Protein AF-A0A7K5TQJ9-F1 (afdb_monomer)

InterPro domains:
  IPR025271 Coiled-coil domain-containing protein 28 [PF13270] (79-155)
  IPR025271 Coiled-coil domain-containing protein 28 [PTHR13400] (1-155)

Foldseek 3Di:
DDDDDDDDDDDDDPDDDDDPDDDDDDDDDDPDDPDDDDPDDDDDDDDDDDDDDDDDDDDDDPDDPPDDPPPPPPDDDVVNVVVVVVVVVVVVVCVVVVVDDPADPVGDPVNVVVVVVLVVVLVVLVVVLVVVLVPDDPVCSVVSVVVSVVVSVVSD

Mean predicted aligned error: 21.26 Å

pLDDT: mean 70.7, std 20.95, range [35.06, 97.94]

Sequence (156 aa):
MEERRRKRSPRTCLAQPPPPGAPRPLPPSKSTTFALPLPTLPSPRQRARLRRTSKERARVGPGGSRGAPLQHSFLTDVSDVCEMEGGLLSLLSDFHSGKLQAFGKECSFEQLEHVREMQEKLARLHFGLDVCVEELPEEQKKAAADRNLDQLLAHV

Structure (mmCIF, N/CA/C/O backbone):
data_AF-A0A7K5TQJ9-F1
#
_entry.id   AF-A0A7K5TQJ9-F1
#
loop_
_atom_site.group_PDB
_atom_site.id
_atom_site.type_symbol
_atom_site.label_atom_id
_atom_site.label_alt_id
_atom_site.label_comp_id
_atom_site.label_asym_id
_atom_site.label_entity_id
_atom_site.label_seq_id
_atom_site.pdbx_PDB_ins_code
_atom_site.Cartn_x
_atom_site.Cartn_y
_atom_site.Cartn_z
_atom_site.occupancy
_atom_site.B_iso_or_equiv
_atom_site.auth_seq_id
_atom_site.auth_comp_id
_atom_site.auth_asym_id
_atom_s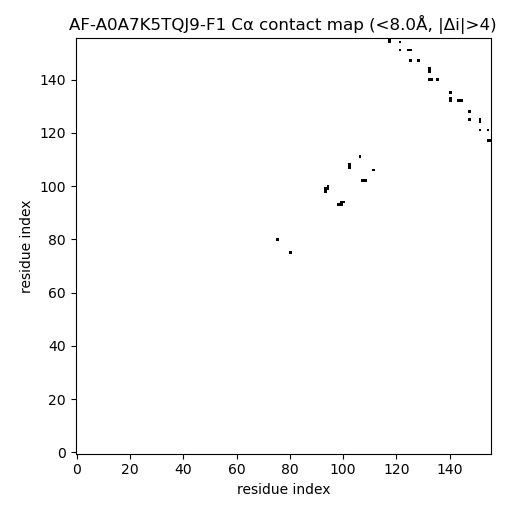ite.auth_atom_id
_atom_site.pdbx_PDB_model_num
ATOM 1 N N . MET A 1 1 ? -57.647 -9.954 -15.824 1.00 39.81 1 MET A N 1
ATOM 2 C CA . MET A 1 1 ? -57.701 -11.116 -16.733 1.00 39.81 1 MET A CA 1
ATOM 3 C C . MET A 1 1 ? -56.408 -11.149 -17.518 1.00 39.81 1 MET A C 1
ATOM 5 O O . MET A 1 1 ? -55.941 -10.099 -17.937 1.00 39.81 1 MET A O 1
ATOM 9 N N . GLU A 1 2 ? -55.803 -12.331 -17.582 1.00 45.84 2 GLU A N 1
ATOM 10 C CA . GLU A 1 2 ? -54.578 -12.641 -18.321 1.00 45.84 2 GLU A CA 1
ATOM 11 C C . GLU A 1 2 ? -54.630 -12.184 -19.785 1.00 45.84 2 GLU A C 1
ATOM 13 O O . GLU A 1 2 ? -55.694 -12.260 -20.380 1.00 45.84 2 GLU A O 1
ATOM 18 N N . GLU A 1 3 ? -53.476 -11.863 -20.385 1.00 53.91 3 GLU A N 1
ATOM 19 C CA . GLU A 1 3 ? -52.957 -12.624 -21.535 1.00 53.91 3 GLU A CA 1
ATOM 20 C C . GLU A 1 3 ? -51.462 -12.339 -21.795 1.00 53.91 3 GLU A C 1
ATOM 22 O O . GLU A 1 3 ? -51.052 -11.338 -22.370 1.00 53.91 3 GLU A O 1
ATOM 27 N N . ARG A 1 4 ? -50.641 -13.298 -21.350 1.00 51.09 4 ARG A N 1
ATOM 28 C CA . ARG A 1 4 ? -49.557 -13.966 -22.091 1.00 51.09 4 ARG A CA 1
ATOM 29 C C . ARG A 1 4 ? -49.230 -13.429 -23.496 1.00 51.09 4 ARG A C 1
ATOM 31 O O . ARG A 1 4 ? -50.082 -13.494 -24.373 1.00 51.09 4 ARG A O 1
ATOM 38 N N . ARG A 1 5 ? -47.934 -13.184 -23.772 1.00 52.19 5 ARG A N 1
ATOM 39 C CA . ARG A 1 5 ? -47.192 -13.883 -24.852 1.00 52.19 5 ARG A CA 1
ATOM 40 C C . ARG A 1 5 ? -45.685 -13.567 -24.925 1.00 52.19 5 ARG A C 1
ATOM 42 O O . ARG A 1 5 ? -45.264 -12.458 -25.205 1.00 52.19 5 ARG A O 1
ATOM 49 N N . ARG A 1 6 ? -44.931 -14.673 -24.843 1.00 52.94 6 ARG A N 1
ATOM 50 C CA . ARG A 1 6 ? -43.738 -15.040 -25.636 1.00 52.94 6 ARG A CA 1
ATOM 51 C C . ARG A 1 6 ? -42.389 -14.431 -25.238 1.00 52.94 6 ARG A C 1
ATOM 53 O O . ARG A 1 6 ? -41.852 -13.536 -25.876 1.00 52.94 6 ARG A O 1
ATOM 60 N N . LYS A 1 7 ? -41.770 -15.119 -24.272 1.00 51.69 7 LYS A N 1
ATOM 61 C CA . LYS A 1 7 ? -40.316 -15.250 -24.121 1.00 51.69 7 LYS A CA 1
ATOM 62 C C . LYS A 1 7 ? -39.718 -15.751 -25.445 1.00 51.69 7 LYS A C 1
ATOM 64 O O . LYS A 1 7 ? -40.057 -16.847 -25.890 1.00 51.69 7 LYS A O 1
ATOM 69 N N . ARG A 1 8 ? -38.843 -14.965 -26.075 1.00 52.12 8 ARG A N 1
ATOM 70 C CA . ARG A 1 8 ? -37.989 -15.422 -27.177 1.00 52.12 8 ARG A CA 1
ATOM 71 C C . ARG A 1 8 ? -36.584 -15.596 -26.614 1.00 52.12 8 ARG A C 1
ATOM 73 O O . ARG A 1 8 ? -35.865 -14.622 -26.438 1.00 52.12 8 ARG A O 1
ATOM 80 N N . SER A 1 9 ? -36.241 -16.832 -26.266 1.00 49.47 9 SER A N 1
ATOM 81 C CA . SER A 1 9 ? -34.885 -17.201 -25.861 1.00 49.47 9 SER A CA 1
ATOM 82 C C . SER A 1 9 ? -33.882 -16.844 -26.967 1.00 49.47 9 SER A C 1
ATOM 84 O O . SER A 1 9 ? -34.210 -17.007 -28.149 1.00 49.47 9 SER A O 1
ATOM 86 N N . PRO A 1 10 ? -32.670 -16.380 -26.623 1.00 45.75 10 PRO A N 1
ATOM 87 C CA . PRO A 1 10 ? -31.630 -16.144 -27.608 1.00 45.75 10 PRO A CA 1
ATOM 88 C C . PRO A 1 10 ? -31.155 -17.499 -28.140 1.00 45.75 10 PRO A C 1
ATOM 90 O O . PRO A 1 10 ? -30.710 -18.360 -27.384 1.00 45.75 10 PRO A O 1
ATOM 93 N N . ARG A 1 11 ? -31.285 -17.710 -29.453 1.00 42.28 11 ARG A N 1
ATOM 94 C CA . ARG A 1 11 ? -30.606 -18.819 -30.121 1.00 42.28 11 ARG A CA 1
ATOM 95 C C . ARG A 1 11 ? -29.107 -18.549 -30.049 1.00 42.28 11 ARG A C 1
ATOM 97 O O . ARG A 1 11 ? -28.635 -17.520 -30.524 1.00 42.28 11 ARG A O 1
ATOM 104 N N . THR A 1 12 ? -28.396 -19.488 -29.444 1.00 38.62 12 THR A N 1
ATOM 105 C CA . THR A 1 12 ? -26.952 -19.646 -29.534 1.00 38.62 12 THR A CA 1
ATOM 106 C C . THR A 1 12 ? -26.578 -19.836 -31.002 1.00 38.62 12 THR A C 1
ATOM 108 O O . THR A 1 12 ? -26.867 -20.864 -31.608 1.00 38.62 12 THR A O 1
ATOM 111 N N . CYS A 1 13 ? -25.960 -18.821 -31.594 1.00 37.22 13 CYS A N 1
ATOM 112 C CA . CYS A 1 13 ? -25.284 -18.948 -32.875 1.00 37.22 13 CYS A CA 1
ATOM 113 C C . CYS A 1 13 ? -23.783 -18.923 -32.591 1.00 37.22 13 CYS A C 1
ATOM 115 O O . CYS A 1 13 ? -23.222 -17.869 -32.299 1.00 37.22 13 CYS A O 1
ATOM 117 N N . LEU A 1 14 ? -23.150 -20.095 -32.653 1.00 48.81 14 LEU A N 1
ATOM 118 C CA . LEU A 1 14 ? -21.712 -20.207 -32.876 1.00 48.81 14 LEU A CA 1
ATOM 119 C C . LEU A 1 14 ? -21.436 -19.606 -34.259 1.00 48.81 14 LEU A C 1
ATOM 121 O O . LEU A 1 14 ? -21.745 -20.224 -35.275 1.00 48.81 14 LEU A O 1
ATOM 125 N N . ALA A 1 15 ? -20.933 -18.376 -34.289 1.00 43.44 15 ALA A N 1
ATOM 126 C CA . ALA A 1 15 ? -20.492 -17.708 -35.505 1.00 43.44 15 ALA A CA 1
ATOM 127 C C . ALA A 1 15 ? -18.963 -17.585 -35.473 1.00 43.44 15 ALA A C 1
ATOM 129 O O . ALA A 1 15 ? -18.376 -17.200 -34.465 1.00 43.44 15 ALA A O 1
ATOM 130 N N . GLN A 1 16 ? -18.361 -18.002 -36.583 1.00 56.91 16 GLN A N 1
ATOM 131 C CA . GLN A 1 16 ? -16.937 -18.181 -36.862 1.00 56.91 16 GLN A CA 1
ATOM 132 C C . GLN A 1 16 ? -16.048 -16.954 -36.562 1.00 56.91 16 GLN A C 1
ATOM 134 O O . GLN A 1 16 ? -16.542 -15.824 -36.550 1.00 56.91 16 GLN A O 1
ATOM 139 N N . PRO A 1 17 ? -14.722 -17.146 -36.388 1.00 45.75 17 PRO A N 1
ATOM 140 C CA . PRO A 1 17 ? -13.773 -16.038 -36.302 1.00 45.75 17 PRO A CA 1
ATOM 141 C C . PRO A 1 17 ? -13.692 -15.258 -37.635 1.00 45.75 17 PRO A C 1
ATOM 143 O O . PRO A 1 17 ? -13.689 -15.880 -38.700 1.00 45.75 17 PRO A O 1
ATOM 146 N N . PRO A 1 18 ? -13.618 -13.913 -37.609 1.00 57.94 18 PRO A N 1
ATOM 147 C CA . PRO A 1 18 ? -13.471 -13.100 -38.816 1.00 57.94 18 PRO A CA 1
ATOM 148 C C . PRO A 1 18 ? -12.028 -13.135 -39.376 1.00 57.94 18 PRO A C 1
ATOM 150 O O . PRO A 1 18 ? -11.081 -13.326 -38.610 1.00 57.94 18 PRO A O 1
ATOM 153 N N . PRO A 1 19 ? -11.837 -12.930 -40.697 1.00 55.53 19 PRO A N 1
ATOM 154 C CA . PRO A 1 19 ? -10.519 -12.889 -41.340 1.00 55.53 19 PRO A CA 1
ATOM 155 C C . PRO A 1 19 ? -9.691 -11.656 -40.914 1.00 55.53 19 PRO A C 1
ATOM 157 O O . PRO A 1 19 ? -10.267 -10.620 -40.565 1.00 55.53 19 PRO A O 1
ATOM 160 N N . PRO A 1 20 ? -8.345 -11.726 -40.956 1.00 46.19 20 PRO A N 1
ATOM 161 C CA . PRO A 1 20 ? -7.481 -10.627 -40.547 1.00 46.19 20 PRO A CA 1
ATOM 162 C C . PRO A 1 20 ? -7.397 -9.588 -41.674 1.00 46.19 20 PRO A C 1
ATOM 164 O O . PRO A 1 20 ? -7.064 -9.933 -42.805 1.00 46.19 20 PRO A O 1
ATOM 167 N N . GLY A 1 21 ? -7.666 -8.313 -41.374 1.00 58.38 21 GLY A N 1
ATOM 168 C CA . GLY A 1 21 ? -7.291 -7.214 -42.277 1.00 58.38 21 GLY A CA 1
ATOM 169 C C . GLY A 1 21 ? -8.376 -6.222 -42.700 1.00 58.38 21 GLY A C 1
ATOM 170 O O . GLY A 1 21 ? -8.332 -5.751 -43.831 1.00 58.38 21 GLY A O 1
ATOM 171 N N . ALA A 1 22 ? -9.309 -5.837 -41.822 1.00 56.09 22 ALA A N 1
ATOM 172 C CA . ALA A 1 22 ? -10.165 -4.669 -42.068 1.00 56.09 22 ALA A CA 1
ATOM 173 C C . ALA A 1 22 ? -10.156 -3.698 -40.866 1.00 56.09 22 ALA A C 1
ATOM 175 O O . ALA A 1 22 ? -10.332 -4.148 -39.729 1.00 56.09 22 ALA A O 1
ATOM 176 N N . PRO A 1 23 ? -9.955 -2.381 -41.079 1.00 53.28 23 PRO A N 1
ATOM 177 C CA . PRO A 1 23 ? -9.915 -1.395 -40.004 1.00 53.28 23 PRO A CA 1
ATOM 178 C C . PRO A 1 23 ? -11.317 -1.164 -39.424 1.00 53.28 23 PRO A C 1
ATOM 180 O O . PRO A 1 23 ? -12.288 -0.930 -40.144 1.00 53.28 23 PRO A O 1
ATOM 183 N N . ARG A 1 24 ? -11.426 -1.238 -38.095 1.00 65.44 24 ARG A N 1
ATOM 184 C CA . ARG A 1 24 ? -12.674 -1.037 -37.347 1.00 65.44 24 ARG A CA 1
ATOM 185 C C . ARG A 1 24 ? -12.916 0.466 -37.121 1.00 65.44 24 ARG A C 1
ATOM 187 O O . ARG A 1 24 ? -11.986 1.139 -36.681 1.00 65.44 24 ARG A O 1
ATOM 194 N N . PRO A 1 25 ? -14.131 1.009 -37.328 1.00 55.50 25 PRO A N 1
ATOM 195 C CA . PRO A 1 25 ? -14.439 2.384 -36.939 1.00 55.50 25 PRO A CA 1
ATOM 196 C C . PRO A 1 25 ? -14.483 2.502 -35.408 1.00 55.50 25 PRO A C 1
ATOM 198 O O . PRO A 1 25 ? -15.185 1.736 -34.742 1.00 55.50 25 PRO A O 1
ATOM 201 N N . LEU A 1 26 ? -13.726 3.446 -34.848 1.00 60.22 26 LEU A N 1
ATOM 202 C CA . LEU A 1 26 ? -13.746 3.775 -33.421 1.00 60.22 26 LEU A CA 1
ATOM 203 C C . LEU A 1 26 ? -15.017 4.579 -33.076 1.00 60.22 26 LEU A C 1
ATOM 205 O O . LEU A 1 26 ? -15.403 5.459 -33.849 1.00 60.22 26 LEU A O 1
ATOM 209 N N . PRO A 1 27 ? -15.674 4.319 -31.931 1.00 63.31 27 PRO A N 1
ATOM 210 C CA . PRO A 1 27 ? -16.784 5.144 -31.462 1.00 63.31 27 PRO A CA 1
ATOM 211 C C . PRO A 1 27 ? -16.287 6.530 -31.000 1.00 63.31 27 PRO A C 1
ATOM 213 O O . PRO A 1 27 ? -15.157 6.640 -30.520 1.00 63.31 27 PRO A O 1
ATOM 216 N N . PRO A 1 28 ? -17.107 7.596 -31.097 1.00 50.50 28 PRO A N 1
ATOM 217 C CA . PRO A 1 28 ? -16.707 8.926 -30.649 1.00 50.50 28 PRO A CA 1
ATOM 218 C C . PRO A 1 28 ? -16.585 8.966 -29.119 1.00 50.50 28 PRO A C 1
ATOM 220 O O . PRO A 1 28 ? -17.583 8.906 -28.396 1.00 50.50 28 PRO A O 1
ATOM 223 N N . SER A 1 29 ? -15.349 9.084 -28.633 1.00 51.16 29 SER A N 1
ATOM 224 C CA . SER A 1 29 ? -15.030 9.363 -27.232 1.00 51.16 29 SER A CA 1
ATOM 225 C C . SER A 1 29 ? -15.624 10.707 -26.816 1.00 51.16 29 SER A C 1
ATOM 227 O O . SER A 1 29 ? -15.199 11.760 -27.285 1.00 51.16 29 SER A O 1
ATOM 229 N N . LYS A 1 30 ? -16.604 10.674 -25.911 1.00 53.25 30 LYS A N 1
ATOM 230 C CA . LYS A 1 30 ? -17.086 11.857 -25.195 1.00 53.25 30 LYS A CA 1
ATOM 231 C C . LYS A 1 30 ? -16.261 11.997 -23.919 1.00 53.25 30 LYS A C 1
ATOM 233 O O . LYS A 1 30 ? -16.540 11.334 -22.924 1.00 53.25 30 LYS A O 1
ATOM 238 N N . SER A 1 31 ? -15.228 12.828 -23.956 1.00 50.66 31 SER A N 1
ATOM 239 C CA . SER A 1 31 ? -14.506 13.280 -22.767 1.00 50.66 31 SER A CA 1
ATOM 240 C C . SER A 1 31 ? -15.427 14.187 -21.948 1.00 50.66 31 SER A C 1
ATOM 242 O O . SER A 1 31 ? -15.579 15.369 -22.240 1.00 50.66 31 SER A O 1
ATOM 244 N N . THR A 1 32 ? -16.083 13.617 -20.935 1.00 52.31 32 THR A N 1
ATOM 245 C CA . THR A 1 32 ? -16.765 14.407 -19.908 1.00 52.31 32 THR A CA 1
ATOM 246 C C . THR A 1 32 ? -15.764 14.702 -18.799 1.00 52.31 32 THR A C 1
ATOM 248 O O . THR A 1 32 ? -15.257 13.808 -18.124 1.00 52.31 32 THR A O 1
ATOM 251 N N . THR A 1 33 ? -15.434 15.978 -18.662 1.00 49.22 33 THR A N 1
ATOM 252 C CA . THR A 1 33 ? -14.649 16.543 -17.570 1.00 49.22 33 THR A CA 1
ATOM 253 C C . THR A 1 33 ? -15.368 16.263 -16.255 1.00 49.22 33 THR A C 1
ATOM 255 O O . THR A 1 33 ? -16.412 16.851 -15.984 1.00 49.22 33 THR A O 1
ATOM 258 N N . PHE A 1 34 ? -14.839 15.356 -15.438 1.00 46.72 34 PHE A N 1
ATOM 259 C CA . PHE A 1 34 ? -15.320 15.160 -14.074 1.00 46.72 34 PHE A CA 1
ATOM 260 C C . PHE A 1 34 ? -14.444 16.002 -13.141 1.00 46.72 34 PHE A C 1
ATOM 262 O O . PHE A 1 34 ? -13.420 15.549 -12.638 1.00 46.72 34 PHE A O 1
ATOM 269 N N . ALA A 1 35 ? -14.809 17.274 -12.969 1.00 55.03 35 ALA A N 1
ATOM 270 C CA . ALA A 1 35 ? -14.280 18.088 -11.883 1.00 55.03 35 ALA A CA 1
ATOM 271 C C . ALA A 1 35 ? -15.045 17.710 -10.608 1.00 55.03 35 ALA A C 1
ATOM 273 O O . ALA A 1 35 ? -16.183 18.131 -10.410 1.00 55.03 35 ALA A O 1
ATOM 274 N N . LEU A 1 36 ? -14.439 16.877 -9.764 1.00 62.22 36 LEU A N 1
ATOM 275 C CA . LEU A 1 36 ? -14.914 16.671 -8.399 1.00 62.22 36 LEU A CA 1
ATOM 276 C C . LEU A 1 36 ? -14.502 17.877 -7.540 1.00 62.22 36 LEU A C 1
ATOM 278 O O . LEU A 1 36 ? -13.333 18.269 -7.589 1.00 62.22 36 LEU A O 1
ATOM 282 N N . PRO A 1 37 ? -15.405 18.467 -6.737 1.00 50.62 37 PRO A N 1
ATOM 283 C CA . PRO A 1 37 ? -15.010 19.441 -5.732 1.00 50.62 37 PRO A CA 1
ATOM 284 C C . PRO A 1 37 ? -14.201 18.741 -4.631 1.00 50.62 37 PRO A C 1
ATOM 286 O O . PRO A 1 37 ? -14.679 17.831 -3.956 1.00 50.62 37 PRO A O 1
ATOM 289 N N . LEU A 1 38 ? -12.950 19.173 -4.480 1.00 52.94 38 LEU A N 1
ATOM 290 C CA . LEU A 1 38 ? -12.038 18.789 -3.406 1.00 52.94 38 LEU A CA 1
ATOM 291 C C . LEU A 1 38 ? -12.610 19.259 -2.049 1.00 52.94 38 LEU A C 1
ATOM 293 O O . LEU A 1 38 ? -12.877 20.456 -1.910 1.00 52.94 38 LEU A O 1
ATOM 297 N N . PRO A 1 39 ? -12.777 18.387 -1.035 1.00 46.22 39 PRO A N 1
ATOM 298 C CA . PRO A 1 39 ? -13.137 18.833 0.305 1.00 46.22 39 PRO A CA 1
ATOM 299 C C . PRO A 1 39 ? -12.001 19.676 0.898 1.00 46.22 39 PRO A C 1
ATOM 301 O O . PRO A 1 39 ? -10.846 19.253 0.954 1.00 46.22 39 PRO A O 1
ATOM 304 N N . THR A 1 40 ? -12.327 20.889 1.338 1.00 55.50 40 THR A N 1
ATOM 305 C CA . THR A 1 40 ? -11.397 21.819 1.984 1.00 55.50 40 THR A CA 1
ATOM 306 C C . THR A 1 40 ? -10.932 21.271 3.334 1.00 55.50 40 THR A C 1
ATOM 308 O O . THR A 1 40 ? -11.717 21.190 4.277 1.00 55.50 40 THR A O 1
ATOM 311 N N . LEU A 1 41 ? -9.647 20.929 3.439 1.00 43.03 41 LEU A N 1
ATOM 312 C CA . LEU A 1 41 ? -8.981 20.603 4.704 1.00 43.03 41 LEU A CA 1
ATOM 313 C C . LEU A 1 41 ? -8.790 21.872 5.565 1.00 43.03 41 LEU A C 1
ATOM 315 O O . LEU A 1 41 ? -8.343 22.897 5.039 1.00 43.03 41 LEU A O 1
ATOM 319 N N . PRO A 1 42 ? -9.069 21.833 6.883 1.00 47.44 42 PRO A N 1
ATOM 320 C CA . PRO A 1 42 ? -8.769 22.942 7.781 1.00 47.44 42 PRO A CA 1
ATOM 321 C C . PRO A 1 42 ? -7.251 23.112 7.966 1.00 47.44 42 PRO A C 1
ATOM 323 O O . PRO A 1 42 ? -6.522 22.176 8.287 1.00 47.44 42 PRO A O 1
ATOM 326 N N . SER A 1 43 ? -6.782 24.343 7.753 1.00 44.78 43 SER A N 1
ATOM 327 C CA . SER A 1 43 ? -5.375 24.757 7.829 1.00 44.78 43 SER A CA 1
ATOM 328 C C . SER A 1 43 ? -4.776 24.596 9.243 1.00 44.78 43 SER A C 1
ATOM 330 O O . SER A 1 43 ? -5.401 25.034 10.217 1.00 44.78 43 SER A O 1
ATOM 332 N N . PRO A 1 44 ? -3.554 24.041 9.407 1.00 45.91 44 PRO A N 1
ATOM 333 C CA . PRO A 1 44 ? -2.886 23.977 10.703 1.00 45.91 44 PRO A CA 1
ATOM 334 C C . PRO A 1 44 ? -2.438 25.367 11.176 1.00 45.91 44 PRO A C 1
ATOM 336 O O . PRO A 1 44 ? -1.615 26.038 10.550 1.00 45.91 44 PRO A O 1
ATOM 339 N N . ARG A 1 45 ? -2.957 25.782 12.336 1.00 44.94 45 ARG A N 1
ATOM 340 C CA . ARG A 1 45 ? -2.565 26.994 13.071 1.00 44.94 45 ARG A CA 1
ATOM 341 C C . ARG A 1 45 ? -1.043 27.059 13.263 1.00 44.94 45 ARG A C 1
ATOM 343 O O . ARG A 1 45 ? -0.451 26.202 13.917 1.00 44.94 45 ARG A O 1
ATOM 350 N N . GLN A 1 46 ? -0.422 28.115 12.737 1.00 51.72 46 GLN A N 1
ATOM 351 C CA . GLN A 1 46 ? 1.001 28.403 12.905 1.00 51.72 46 GLN A CA 1
ATOM 352 C C . GLN A 1 46 ? 1.320 28.686 14.379 1.00 51.72 46 GLN A C 1
ATOM 354 O O . GLN A 1 46 ? 0.951 29.724 14.926 1.00 51.72 46 GLN A O 1
ATOM 359 N N . ARG A 1 47 ? 2.023 27.756 15.031 1.00 45.88 47 ARG A N 1
ATOM 360 C CA . ARG A 1 47 ? 2.634 27.984 16.344 1.00 45.88 47 ARG A CA 1
ATOM 361 C C . ARG A 1 47 ? 3.976 28.709 16.147 1.00 45.88 47 ARG A C 1
ATOM 363 O O . ARG A 1 47 ? 4.711 28.441 15.198 1.00 45.88 47 ARG A O 1
ATOM 370 N N . ALA A 1 48 ? 4.234 29.672 17.028 1.00 43.28 48 ALA A N 1
ATOM 371 C CA . ALA A 1 48 ? 5.267 30.701 16.954 1.00 43.28 48 ALA A CA 1
ATOM 372 C C . ALA A 1 48 ? 6.681 30.206 16.581 1.00 43.28 48 ALA A C 1
ATOM 374 O O . ALA A 1 48 ? 7.232 29.303 17.209 1.00 43.28 48 ALA A O 1
ATOM 375 N N . ARG A 1 49 ? 7.315 30.874 15.605 1.00 42.78 49 ARG A N 1
ATOM 376 C CA . ARG A 1 49 ? 8.755 30.750 15.333 1.00 42.78 49 ARG A CA 1
ATOM 377 C C . ARG A 1 49 ? 9.522 31.786 16.159 1.00 42.78 49 ARG A C 1
ATOM 379 O O . ARG A 1 49 ? 9.602 32.945 15.771 1.00 42.78 49 ARG A O 1
ATOM 386 N N . LEU A 1 50 ? 10.145 31.356 17.255 1.00 53.88 50 LEU A N 1
ATOM 387 C CA . LEU A 1 50 ? 11.250 32.091 17.872 1.00 53.88 50 LEU A CA 1
ATOM 388 C C . LEU A 1 50 ? 12.503 31.852 17.010 1.00 53.88 50 LEU A C 1
ATOM 390 O O . LEU A 1 50 ? 13.044 30.744 16.977 1.00 53.88 50 LEU A O 1
ATOM 394 N N . ARG A 1 51 ? 12.953 32.865 16.266 1.00 46.47 51 ARG A N 1
ATOM 395 C CA . ARG A 1 51 ? 14.217 32.825 15.515 1.00 46.47 51 ARG A CA 1
ATOM 396 C C . ARG A 1 51 ? 15.189 33.818 16.139 1.00 46.47 51 ARG A C 1
ATOM 398 O O . ARG A 1 51 ? 14.978 35.024 16.107 1.00 46.47 51 ARG A O 1
ATOM 405 N N . ARG A 1 52 ? 16.225 33.246 16.756 1.00 46.84 52 ARG A N 1
ATOM 406 C CA . ARG A 1 52 ? 17.371 33.931 17.351 1.00 46.84 52 ARG A CA 1
ATOM 407 C C . ARG A 1 52 ? 18.108 34.744 16.290 1.00 46.84 52 ARG A C 1
ATOM 409 O O . ARG A 1 52 ? 18.280 34.296 15.157 1.00 46.84 52 ARG A O 1
ATOM 416 N N . THR A 1 53 ? 18.546 35.921 16.706 1.00 40.53 53 THR A N 1
ATOM 417 C CA . THR A 1 53 ? 19.481 36.788 16.003 1.00 40.53 53 THR A CA 1
ATOM 418 C C . THR A 1 53 ? 20.811 36.061 15.804 1.00 40.53 53 THR A C 1
ATOM 420 O O . THR A 1 53 ? 21.360 35.483 16.737 1.00 40.53 53 THR A O 1
ATOM 423 N N . SER A 1 54 ? 21.348 36.102 14.589 1.00 38.34 54 SER A N 1
ATOM 424 C CA . SER A 1 54 ? 22.781 35.916 14.377 1.00 38.34 54 SER A CA 1
ATOM 425 C C . SER A 1 54 ? 23.225 36.830 13.248 1.00 38.34 54 SER A C 1
ATOM 427 O O . SER A 1 54 ? 22.837 36.676 12.091 1.00 38.34 54 SER A O 1
ATOM 429 N N . LYS A 1 55 ? 23.980 37.846 13.650 1.00 51.44 55 LYS A N 1
ATOM 430 C CA . LYS A 1 55 ? 24.737 38.756 12.807 1.00 51.44 55 LYS A CA 1
ATOM 431 C C . LYS A 1 55 ? 26.152 38.206 12.792 1.00 51.44 55 LYS A C 1
ATOM 433 O O . LYS A 1 55 ? 26.815 38.287 13.817 1.00 51.44 55 LYS A O 1
ATOM 438 N N . GLU A 1 56 ? 26.634 37.751 11.644 1.00 42.66 56 GLU A N 1
ATOM 439 C CA . GLU A 1 56 ? 28.072 37.733 11.395 1.00 42.66 56 GLU A CA 1
ATOM 440 C C . GLU A 1 56 ? 28.378 37.999 9.920 1.00 42.66 56 GLU A C 1
ATOM 442 O O . GLU A 1 56 ? 27.627 37.644 9.015 1.00 42.66 56 GLU A O 1
ATOM 447 N N . ARG A 1 57 ? 29.447 38.768 9.730 1.00 43.81 57 ARG A N 1
ATOM 448 C CA . ARG A 1 57 ? 29.935 39.364 8.488 1.00 43.81 57 ARG A CA 1
ATOM 449 C C . ARG A 1 57 ? 30.586 38.297 7.597 1.00 43.81 57 ARG A C 1
ATOM 451 O O . ARG A 1 57 ? 31.134 37.342 8.122 1.00 43.81 57 ARG A O 1
ATOM 458 N N . ALA A 1 58 ? 30.719 38.590 6.298 1.00 35.06 58 ALA A N 1
ATOM 459 C CA . ALA A 1 58 ? 32.015 38.903 5.669 1.00 35.06 58 ALA A CA 1
ATOM 460 C C . ALA A 1 58 ? 32.127 38.445 4.195 1.00 35.06 58 ALA A C 1
ATOM 462 O O . ALA A 1 58 ? 32.051 37.267 3.884 1.00 35.06 58 ALA A O 1
ATOM 463 N N . ARG A 1 59 ? 32.492 39.432 3.360 1.00 39.56 59 ARG A N 1
ATOM 464 C CA . ARG A 1 59 ? 33.385 39.372 2.182 1.00 39.56 59 ARG A CA 1
ATOM 465 C C . ARG A 1 59 ? 32.794 38.943 0.832 1.00 39.56 59 ARG A C 1
ATOM 467 O O . ARG A 1 59 ? 32.458 37.799 0.572 1.00 39.56 59 ARG A O 1
ATOM 474 N N . VAL A 1 60 ? 32.816 39.937 -0.055 1.00 47.47 60 VAL A N 1
ATOM 475 C CA . VAL A 1 60 ? 32.836 39.839 -1.515 1.00 47.47 60 VAL A CA 1
ATOM 476 C C . VAL A 1 60 ? 34.034 38.993 -1.957 1.00 47.47 60 VAL A C 1
ATOM 478 O O . VAL A 1 60 ? 35.172 39.308 -1.610 1.00 47.47 60 VAL A O 1
ATOM 481 N N . GLY A 1 61 ? 33.768 37.956 -2.746 1.00 39.31 61 GLY A N 1
ATOM 482 C CA . GLY A 1 61 ? 34.739 37.242 -3.573 1.00 39.31 61 GLY A CA 1
ATOM 483 C C . GLY A 1 61 ? 34.147 37.058 -4.979 1.00 39.31 61 GLY A C 1
ATOM 484 O O . GLY A 1 61 ? 32.944 36.804 -5.085 1.00 39.31 61 GLY A O 1
ATOM 485 N N . PRO A 1 62 ? 34.922 37.235 -6.063 1.00 46.94 62 PRO A N 1
ATOM 486 C CA . PRO A 1 62 ? 34.420 37.098 -7.422 1.00 46.94 62 PRO A CA 1
ATOM 487 C C . PRO A 1 62 ? 34.480 35.622 -7.824 1.00 46.94 62 PRO A C 1
ATOM 489 O O . PRO A 1 62 ? 35.554 35.042 -7.932 1.00 46.94 62 PRO A O 1
ATOM 492 N N . GLY A 1 63 ? 33.324 34.996 -8.019 1.00 52.41 63 GLY A N 1
ATOM 493 C CA . GLY A 1 63 ? 33.278 33.586 -8.407 1.00 52.41 63 GLY A CA 1
ATOM 494 C C . GLY A 1 63 ? 31.899 32.968 -8.252 1.00 52.41 63 GLY A C 1
ATOM 495 O O . GLY A 1 63 ? 31.757 31.915 -7.646 1.00 52.41 63 GLY A O 1
ATOM 496 N N . GLY A 1 64 ? 30.867 33.651 -8.744 1.00 42.69 64 GLY A N 1
ATOM 497 C CA . GLY A 1 64 ? 29.518 33.106 -8.816 1.00 42.69 64 GLY A CA 1
ATOM 498 C C . GLY A 1 64 ? 29.187 32.782 -10.262 1.00 42.69 64 GLY A C 1
ATOM 499 O O . GLY A 1 64 ? 28.920 33.702 -11.035 1.00 42.69 64 GLY A O 1
ATOM 500 N N . SER A 1 65 ? 29.177 31.493 -10.613 1.00 55.28 65 SER A N 1
ATOM 501 C CA . SER A 1 65 ? 28.383 30.998 -11.738 1.00 55.28 65 SER A CA 1
ATOM 502 C C . SER A 1 65 ? 26.931 31.356 -11.430 1.00 55.28 65 SER A C 1
ATOM 504 O O . SER A 1 65 ? 26.252 30.707 -10.633 1.00 55.28 65 SER A O 1
ATOM 506 N N . ARG A 1 66 ? 26.514 32.515 -11.942 1.00 52.56 66 ARG A N 1
ATOM 507 C CA . ARG A 1 66 ? 25.154 33.025 -11.822 1.00 52.56 66 ARG A CA 1
ATOM 508 C C . ARG A 1 66 ? 24.281 32.070 -12.613 1.00 52.56 66 ARG A C 1
ATOM 510 O O . ARG A 1 66 ? 24.482 31.928 -13.815 1.00 52.56 66 ARG A O 1
ATOM 517 N N . GLY A 1 67 ? 23.347 31.433 -11.909 1.00 55.72 67 GLY A N 1
ATOM 518 C CA . GLY A 1 67 ? 22.333 30.566 -12.487 1.00 55.72 67 GLY A CA 1
ATOM 519 C C . GLY A 1 67 ? 21.778 31.173 -13.767 1.00 55.72 67 GLY A C 1
ATOM 520 O O . GLY A 1 67 ? 21.180 32.252 -13.751 1.00 55.72 67 GLY A O 1
ATOM 521 N N . ALA A 1 68 ? 22.027 30.484 -14.876 1.00 54.25 68 ALA A N 1
ATOM 522 C CA . ALA A 1 68 ? 21.291 30.731 -16.093 1.00 54.25 68 ALA A CA 1
ATOM 523 C C . ALA A 1 68 ? 19.827 30.331 -15.834 1.00 54.25 68 ALA A C 1
ATOM 525 O O . ALA A 1 68 ? 19.584 29.315 -15.172 1.00 54.25 68 ALA A O 1
ATOM 526 N N . PRO A 1 69 ? 18.848 31.116 -16.314 1.00 53.38 69 PRO A N 1
ATOM 527 C CA . PRO A 1 69 ? 17.451 30.707 -16.292 1.00 53.38 69 PRO A CA 1
ATOM 528 C C . PRO A 1 69 ? 17.326 29.365 -17.016 1.00 53.38 69 PRO A C 1
ATOM 530 O O . PRO A 1 69 ? 17.932 29.193 -18.072 1.00 53.38 69 PRO A O 1
ATOM 533 N N . LEU A 1 70 ? 16.562 28.432 -16.447 1.00 61.00 70 LEU A N 1
ATOM 534 C CA . LEU A 1 70 ? 16.244 27.137 -17.044 1.00 61.00 70 LEU A CA 1
ATOM 535 C C . LEU A 1 70 ? 15.518 27.369 -18.377 1.00 61.00 70 LEU A C 1
ATOM 537 O O . LEU A 1 70 ? 14.301 27.534 -18.425 1.00 61.00 70 LEU A O 1
ATOM 541 N N . GLN A 1 71 ? 16.287 27.461 -19.458 1.00 59.41 71 GLN A N 1
ATOM 542 C CA . GLN A 1 71 ? 15.767 27.490 -20.814 1.00 59.41 71 GLN A CA 1
ATOM 543 C C . GLN A 1 71 ? 15.269 26.074 -21.105 1.00 59.41 71 GLN A C 1
ATOM 545 O O . GLN A 1 71 ? 16.064 25.177 -21.376 1.00 59.41 71 GLN A O 1
ATOM 550 N N . HIS A 1 72 ? 13.959 25.854 -20.999 1.00 60.84 72 HIS A N 1
ATOM 551 C CA . HIS A 1 72 ? 13.321 24.645 -21.511 1.00 60.84 72 HIS A CA 1
ATOM 552 C C . HIS A 1 72 ? 13.397 24.676 -23.043 1.00 60.84 72 HIS A C 1
ATOM 554 O O . HIS A 1 72 ? 12.475 25.128 -23.721 1.00 60.84 72 HIS A O 1
ATOM 560 N N . SER A 1 73 ? 14.546 24.265 -23.582 1.00 61.28 73 SER A N 1
ATOM 561 C CA . SER A 1 73 ? 14.734 24.048 -25.011 1.00 61.28 73 SER A CA 1
ATOM 562 C C . SER A 1 73 ? 13.782 22.944 -25.467 1.00 61.28 73 SER A C 1
ATOM 564 O O . SER A 1 73 ? 13.822 21.826 -24.964 1.00 61.28 73 SER A O 1
ATOM 566 N N . PHE A 1 74 ? 12.929 23.275 -26.433 1.00 59.28 74 PHE A N 1
ATOM 567 C CA . PHE A 1 74 ? 12.052 22.340 -27.143 1.00 59.28 74 PHE A CA 1
ATOM 568 C C . PHE A 1 74 ? 12.832 21.313 -27.989 1.00 59.28 74 PHE A C 1
ATOM 570 O O . PHE A 1 74 ? 12.236 20.355 -28.474 1.00 59.28 74 PHE A O 1
ATOM 577 N N . LEU A 1 75 ? 14.143 21.507 -28.186 1.00 59.78 75 LEU A N 1
ATOM 578 C CA . LEU A 1 75 ? 15.030 20.494 -28.752 1.00 59.78 75 LEU A CA 1
ATOM 579 C C . LEU A 1 75 ? 15.564 19.616 -27.623 1.00 59.78 75 LEU A C 1
ATOM 581 O O . LEU A 1 75 ? 16.542 19.973 -26.968 1.00 59.78 75 LEU A O 1
ATOM 585 N N . THR A 1 76 ? 14.925 18.470 -27.417 1.00 69.31 76 THR A N 1
ATOM 586 C CA . THR A 1 76 ? 15.636 17.297 -26.899 1.00 69.31 76 THR A CA 1
ATOM 587 C C . THR A 1 76 ? 16.631 16.871 -27.975 1.00 69.31 76 THR A C 1
ATOM 589 O O . THR A 1 76 ? 16.279 16.860 -29.160 1.00 69.31 76 THR A O 1
ATOM 592 N N . ASP A 1 77 ? 17.879 16.596 -27.597 1.00 83.38 77 ASP A N 1
ATOM 593 C CA . ASP A 1 77 ? 18.870 16.092 -28.547 1.00 83.38 77 ASP A CA 1
ATOM 594 C C . ASP A 1 77 ? 18.362 14.753 -29.109 1.00 83.38 77 ASP A C 1
ATOM 596 O O . ASP A 1 77 ? 17.747 13.959 -28.392 1.00 83.38 77 ASP A O 1
ATOM 600 N N . VAL A 1 78 ? 18.603 14.481 -30.394 1.00 81.88 78 VAL A N 1
ATOM 601 C CA . VAL A 1 78 ? 18.281 13.173 -30.995 1.00 81.88 78 VAL A CA 1
ATOM 602 C C . VAL A 1 78 ? 18.982 12.055 -30.219 1.00 81.88 78 VAL A C 1
ATOM 604 O O . VAL A 1 78 ? 18.436 10.965 -30.068 1.00 81.88 78 VAL A O 1
ATOM 607 N N . SER A 1 79 ? 20.157 12.354 -29.667 1.00 86.88 79 SER A N 1
ATOM 608 C CA . SER A 1 79 ? 20.922 11.463 -28.798 1.00 86.88 79 SER A CA 1
ATOM 609 C C . SER A 1 79 ? 20.144 11.081 -27.531 1.00 86.88 79 SER A C 1
ATOM 611 O O . SER A 1 79 ? 20.068 9.897 -27.212 1.00 86.88 79 SER A O 1
ATOM 613 N N . ASP A 1 80 ? 19.487 12.042 -26.872 1.00 89.44 80 ASP A N 1
ATOM 614 C CA . ASP A 1 80 ? 18.687 11.800 -25.660 1.00 89.44 80 ASP A CA 1
ATOM 615 C C . ASP A 1 80 ? 17.459 10.928 -25.965 1.00 89.44 80 ASP A C 1
ATOM 617 O O . ASP A 1 80 ? 17.074 10.054 -25.185 1.00 89.44 80 ASP A O 1
ATOM 621 N N . VAL A 1 81 ? 16.838 11.151 -27.129 1.00 91.44 81 VAL A N 1
ATOM 622 C CA . VAL A 1 81 ? 15.680 10.369 -27.581 1.00 91.44 81 VAL A CA 1
ATOM 623 C C . VAL A 1 81 ? 16.082 8.920 -27.858 1.00 91.44 81 VAL A C 1
ATOM 625 O O . VAL A 1 81 ? 15.387 8.006 -27.414 1.00 91.44 81 VAL A O 1
ATOM 628 N N . CYS A 1 82 ? 17.214 8.701 -28.531 1.00 93.12 82 CYS A N 1
ATOM 629 C CA . CYS A 1 82 ? 17.752 7.365 -28.793 1.00 93.12 82 CYS A CA 1
ATOM 630 C C . CYS A 1 82 ? 18.150 6.635 -27.500 1.00 93.12 82 CYS A C 1
ATOM 632 O O . CYS A 1 82 ? 17.924 5.430 -27.373 1.00 93.12 82 CYS A O 1
ATOM 634 N N . GLU A 1 83 ? 18.722 7.346 -26.525 1.00 95.75 83 GLU A N 1
ATOM 635 C CA . GLU A 1 83 ? 19.052 6.772 -25.217 1.00 95.75 83 GLU A CA 1
ATOM 636 C C . GLU A 1 83 ? 17.786 6.329 -24.471 1.00 95.75 83 GLU A C 1
ATOM 638 O O . GLU A 1 83 ? 17.714 5.202 -23.970 1.00 95.75 83 GLU A O 1
ATOM 643 N N . MET A 1 84 ? 16.752 7.174 -24.457 1.00 95.44 84 MET A N 1
ATOM 644 C CA . MET A 1 84 ? 15.460 6.836 -23.861 1.00 95.44 84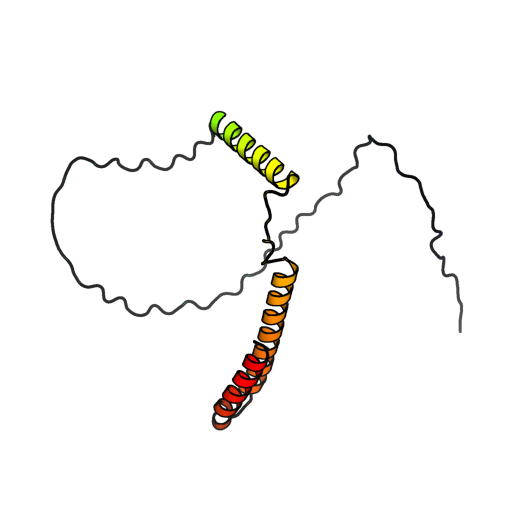 MET A CA 1
ATOM 645 C C . MET A 1 84 ? 14.796 5.651 -24.573 1.00 95.44 84 MET A C 1
ATOM 647 O O . MET A 1 84 ? 14.291 4.750 -23.903 1.00 95.44 84 MET A O 1
ATOM 651 N N . GLU A 1 85 ? 14.814 5.614 -25.908 1.00 95.94 85 GLU A N 1
ATOM 652 C CA . GLU A 1 85 ? 14.302 4.482 -26.689 1.00 95.94 85 GLU A CA 1
ATOM 653 C C . GLU A 1 85 ? 15.020 3.179 -26.308 1.00 95.94 85 GLU A C 1
ATOM 655 O O . GLU A 1 85 ? 14.368 2.169 -26.028 1.00 95.94 85 GLU A O 1
ATOM 660 N N . GLY A 1 86 ? 16.352 3.219 -26.197 1.00 97.50 86 GLY A N 1
ATOM 661 C CA . GLY A 1 86 ? 17.152 2.089 -25.725 1.00 97.50 86 GLY A CA 1
ATOM 662 C C . GLY A 1 86 ? 16.770 1.647 -24.309 1.00 97.50 86 GLY A C 1
ATOM 663 O O . GLY A 1 86 ? 16.595 0.451 -24.055 1.00 97.50 86 GLY A O 1
ATOM 664 N N . GLY A 1 87 ? 16.569 2.601 -23.397 1.00 97.25 87 GLY A N 1
ATOM 665 C CA . GLY A 1 87 ? 16.108 2.335 -22.034 1.00 97.25 87 GLY A CA 1
ATOM 666 C C . GLY A 1 87 ? 14.732 1.664 -21.988 1.00 97.25 87 GLY A C 1
ATOM 667 O O . GLY A 1 87 ? 14.544 0.689 -21.257 1.00 97.25 87 GLY A O 1
ATOM 668 N N . LEU A 1 88 ? 13.782 2.128 -22.804 1.00 97.94 88 LEU A N 1
ATOM 669 C CA . LEU A 1 88 ? 12.432 1.564 -22.885 1.00 97.94 88 LEU A CA 1
ATOM 670 C C . LEU A 1 88 ? 12.423 0.155 -23.496 1.00 97.94 88 LEU A C 1
ATOM 672 O O . LEU A 1 88 ? 11.726 -0.726 -22.989 1.00 97.94 88 LEU A O 1
ATOM 676 N N . LEU A 1 89 ? 13.215 -0.087 -24.544 1.00 97.75 89 LEU A N 1
ATOM 677 C CA . LEU A 1 89 ? 13.362 -1.418 -25.146 1.00 97.75 89 LEU A CA 1
ATOM 678 C C . LEU A 1 89 ? 13.989 -2.416 -24.165 1.00 97.75 89 LEU A C 1
ATOM 680 O O . LEU A 1 89 ? 13.510 -3.545 -24.040 1.00 97.75 89 LEU A O 1
ATOM 684 N N . SER A 1 90 ? 15.018 -1.990 -23.429 1.00 97.38 90 SER A N 1
ATOM 685 C CA . SER A 1 90 ? 15.627 -2.793 -22.364 1.00 97.38 90 SER A CA 1
ATOM 686 C C . SER A 1 90 ? 14.612 -3.126 -21.267 1.00 97.38 90 SER A C 1
ATOM 688 O O . SER A 1 90 ? 14.486 -4.282 -20.860 1.00 97.38 90 SER A O 1
ATOM 690 N N . LEU A 1 91 ? 13.808 -2.141 -20.854 1.00 97.12 91 LEU A N 1
ATOM 691 C CA . LEU A 1 91 ? 12.757 -2.340 -19.862 1.00 97.12 91 LEU A CA 1
ATOM 692 C C . LEU A 1 91 ? 11.722 -3.376 -20.333 1.00 97.12 91 LEU A C 1
ATOM 694 O O . LEU A 1 91 ? 11.376 -4.279 -19.574 1.00 97.12 91 LEU A O 1
ATOM 698 N N . LEU A 1 92 ? 11.274 -3.305 -21.593 1.00 97.12 92 LEU A N 1
ATOM 699 C CA . LEU A 1 92 ? 10.370 -4.302 -22.188 1.00 97.12 92 LEU A CA 1
ATOM 700 C C . LEU A 1 92 ? 10.987 -5.708 -22.231 1.00 97.12 92 LEU A C 1
ATOM 702 O O . LEU A 1 92 ? 10.298 -6.694 -21.964 1.00 97.12 92 LEU A O 1
ATOM 706 N N . SER A 1 93 ? 12.2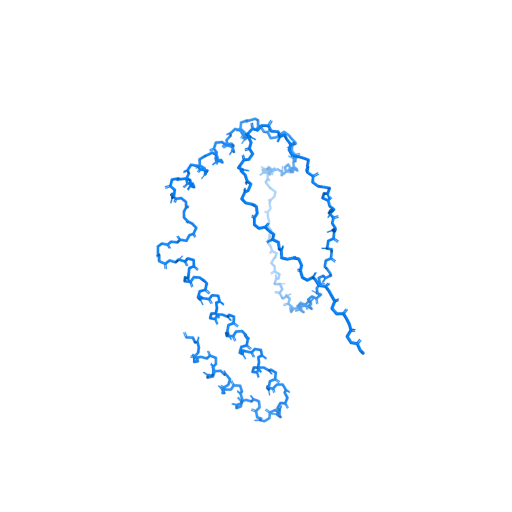82 -5.811 -22.533 1.00 97.00 93 SER A N 1
ATOM 707 C CA . SER A 1 93 ? 13.012 -7.083 -22.488 1.00 97.00 93 SER A CA 1
ATOM 708 C C . SER A 1 93 ? 13.048 -7.666 -21.068 1.00 97.00 93 SER A C 1
ATOM 710 O O . SER A 1 93 ? 12.792 -8.859 -20.868 1.00 97.00 93 SER A O 1
ATOM 712 N N . ASP A 1 94 ? 13.302 -6.829 -20.062 1.00 96.88 94 ASP A N 1
ATOM 713 C CA . ASP A 1 94 ? 13.288 -7.226 -18.651 1.00 96.88 94 ASP A CA 1
ATOM 714 C C . ASP A 1 94 ? 11.880 -7.657 -18.182 1.00 96.88 94 ASP A C 1
ATOM 716 O O . ASP A 1 94 ? 11.759 -8.591 -17.383 1.00 96.88 94 ASP A O 1
ATOM 720 N N . PHE A 1 95 ? 10.811 -7.059 -18.727 1.00 95.62 95 PHE A N 1
ATOM 721 C CA . PHE A 1 95 ? 9.431 -7.514 -18.512 1.00 95.62 95 PHE A CA 1
ATOM 722 C C . PHE A 1 95 ? 9.167 -8.894 -19.135 1.00 95.62 95 PHE A C 1
ATOM 724 O O . PHE A 1 95 ? 8.681 -9.791 -18.447 1.00 95.62 95 PHE A O 1
ATOM 731 N N . HIS A 1 96 ? 9.4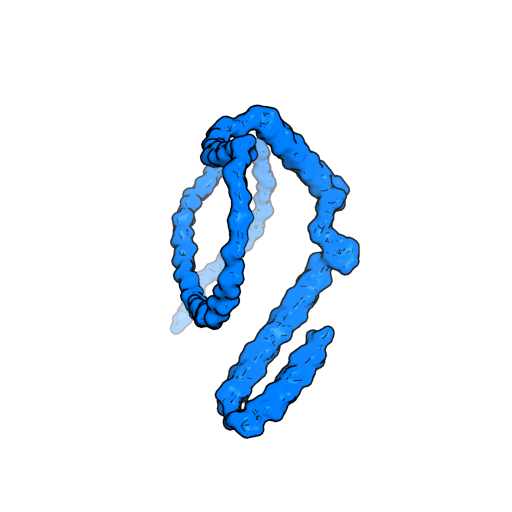95 -9.100 -20.417 1.00 95.50 96 HIS A N 1
ATOM 732 C CA . HIS A 1 96 ? 9.232 -10.376 -21.102 1.00 95.50 96 HIS A CA 1
ATOM 733 C C . HIS A 1 96 ? 10.054 -11.543 -20.547 1.00 95.50 96 HIS A C 1
ATOM 735 O O . HIS A 1 96 ? 9.584 -12.679 -20.534 1.00 95.50 96 HIS A O 1
ATOM 741 N N . SER A 1 97 ? 11.271 -11.268 -20.077 1.00 95.31 97 SER A N 1
ATOM 742 C CA . SER A 1 97 ? 12.129 -12.268 -19.432 1.00 95.31 97 SER A CA 1
ATOM 743 C C . SER A 1 97 ? 11.728 -12.575 -17.984 1.00 95.31 97 SER A C 1
ATOM 745 O O . SER A 1 97 ? 12.286 -13.491 -17.382 1.00 95.31 97 SER A O 1
ATOM 747 N N . GLY A 1 98 ? 10.781 -11.823 -17.408 1.00 90.50 98 GLY A N 1
ATOM 748 C CA . GLY A 1 98 ? 10.353 -11.969 -16.015 1.00 90.50 98 GLY A CA 1
ATOM 749 C C . GLY A 1 98 ? 11.390 -11.502 -14.988 1.00 90.50 98 GLY A C 1
ATOM 750 O O . GLY A 1 98 ? 11.197 -11.712 -13.792 1.00 90.50 98 GLY A O 1
ATOM 751 N N . LYS A 1 99 ? 12.482 -10.862 -15.430 1.00 93.00 99 LYS A N 1
ATOM 752 C CA . LYS A 1 99 ? 13.502 -10.271 -14.551 1.00 93.00 99 LYS A CA 1
ATOM 753 C C . LYS A 1 99 ? 12.937 -9.095 -13.758 1.00 93.00 99 LYS A C 1
ATOM 755 O O . LYS A 1 99 ? 13.348 -8.866 -12.621 1.00 93.00 99 LYS A O 1
ATOM 760 N N . LEU A 1 100 ? 11.990 -8.366 -14.347 1.00 91.44 100 LEU A N 1
ATOM 761 C CA . LEU A 1 100 ? 11.272 -7.305 -13.663 1.00 91.44 100 LEU A CA 1
ATOM 762 C C . LEU A 1 100 ? 10.020 -7.863 -12.977 1.00 91.44 100 LEU A C 1
ATOM 764 O O . LEU A 1 100 ? 8.974 -8.047 -13.595 1.00 91.44 100 LEU A O 1
ATOM 768 N N . GLN A 1 101 ? 10.138 -8.121 -11.677 1.00 86.56 101 GLN A N 1
ATOM 769 C CA . GLN A 1 101 ? 9.042 -8.583 -10.832 1.00 86.56 101 GLN A CA 1
ATOM 770 C C . GLN A 1 101 ? 8.647 -7.464 -9.859 1.00 86.56 101 GLN A C 1
ATOM 772 O O . GLN A 1 101 ? 9.471 -7.005 -9.073 1.00 86.56 101 GLN A O 1
ATOM 777 N N . ALA A 1 102 ? 7.389 -7.015 -9.899 1.00 83.62 102 ALA A N 1
ATOM 778 C CA . ALA A 1 102 ? 6.894 -5.977 -8.984 1.00 83.62 102 ALA A CA 1
ATOM 779 C C . ALA A 1 102 ? 6.728 -6.486 -7.539 1.00 83.62 102 ALA A C 1
ATOM 781 O O . ALA A 1 102 ? 6.819 -5.716 -6.586 1.00 83.62 102 ALA A O 1
ATOM 782 N N . PHE A 1 103 ? 6.494 -7.790 -7.389 1.00 81.81 103 PHE A N 1
ATOM 783 C CA . PHE A 1 103 ? 6.234 -8.466 -6.122 1.00 81.81 103 PHE A CA 1
ATOM 784 C C . PHE A 1 103 ? 7.267 -9.571 -5.932 1.00 81.81 103 PHE A C 1
ATOM 786 O O . PHE A 1 103 ? 7.427 -10.401 -6.818 1.00 81.81 103 PHE A O 1
ATOM 793 N N . GLY A 1 104 ? 7.991 -9.582 -4.814 1.00 79.12 104 GLY A N 1
ATOM 794 C CA . GLY A 1 104 ? 8.995 -10.615 -4.543 1.00 79.12 104 GLY A CA 1
ATOM 795 C C . GLY A 1 104 ? 8.366 -11.978 -4.236 1.00 79.12 104 GLY A C 1
ATOM 796 O O . GLY A 1 104 ? 7.167 -12.082 -3.990 1.00 79.12 104 GLY A O 1
ATOM 797 N N . LYS A 1 105 ? 9.188 -13.034 -4.175 1.00 73.69 105 LYS A N 1
ATOM 798 C CA . LYS A 1 105 ? 8.731 -14.375 -3.753 1.00 73.69 105 LYS A CA 1
ATOM 799 C C . LYS A 1 105 ? 8.101 -14.398 -2.351 1.00 73.69 105 LYS A C 1
ATOM 801 O O . LYS A 1 105 ? 7.214 -15.203 -2.117 1.00 73.69 105 LYS A O 1
ATOM 806 N N . GLU A 1 106 ? 8.558 -13.520 -1.461 1.00 71.25 106 GLU A N 1
ATOM 807 C CA . GLU A 1 106 ? 8.146 -13.433 -0.046 1.00 71.25 106 GLU A CA 1
ATOM 808 C C . GLU A 1 1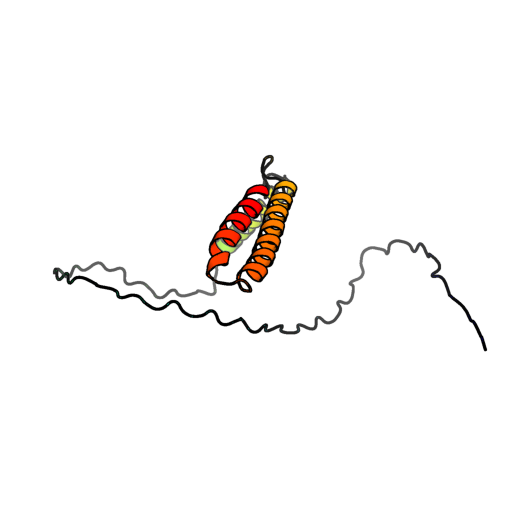06 ? 7.175 -12.263 0.228 1.00 71.25 106 GLU A C 1
ATOM 810 O O . GLU A 1 106 ? 6.801 -12.028 1.371 1.00 71.25 106 GLU A O 1
ATOM 815 N N . CYS A 1 107 ? 6.781 -11.519 -0.815 1.00 74.81 107 CYS A N 1
ATOM 816 C CA . CYS A 1 107 ? 5.805 -10.425 -0.751 1.00 74.81 107 CYS A CA 1
ATOM 817 C C . CYS A 1 107 ? 4.886 -10.518 -1.972 1.00 74.81 107 CYS A C 1
ATOM 819 O O . CYS A 1 107 ? 4.919 -9.656 -2.855 1.00 74.81 107 CYS A O 1
ATOM 821 N N . SER A 1 108 ? 4.136 -11.615 -2.056 1.00 87.38 108 SER A N 1
ATOM 822 C CA . SER A 1 108 ? 3.221 -11.895 -3.153 1.00 87.38 108 SER A CA 1
ATOM 823 C C . SER A 1 108 ? 2.060 -10.899 -3.180 1.00 87.38 108 SER A C 1
ATOM 825 O O . SER A 1 108 ? 1.708 -10.266 -2.182 1.00 87.38 108 SER A O 1
ATOM 827 N N . PHE A 1 109 ? 1.428 -10.785 -4.345 1.00 88.25 109 PHE A N 1
ATOM 828 C CA . PHE A 1 109 ? 0.208 -10.000 -4.502 1.00 88.25 109 PHE A CA 1
ATOM 829 C C . PHE A 1 109 ? -0.887 -10.437 -3.511 1.00 88.25 109 PHE A C 1
ATOM 831 O O . PHE A 1 109 ? -1.534 -9.591 -2.905 1.00 88.25 109 PHE A O 1
ATOM 838 N N . GLU A 1 110 ? -1.026 -11.744 -3.275 1.00 90.94 110 GLU A N 1
ATOM 839 C CA . GLU A 1 110 ? -1.992 -12.311 -2.324 1.00 90.94 110 GLU A CA 1
ATOM 840 C C . GLU A 1 110 ? -1.711 -11.876 -0.879 1.00 90.94 110 GLU A C 1
ATOM 842 O O . GLU A 1 110 ? -2.637 -11.556 -0.137 1.00 90.94 110 GLU A O 1
ATOM 847 N N . GLN A 1 111 ? -0.438 -11.799 -0.474 1.00 91.81 111 GLN A N 1
ATOM 848 C CA . GLN A 1 111 ? -0.071 -11.301 0.856 1.00 91.81 111 GLN A CA 1
ATOM 849 C C . GLN A 1 111 ? -0.421 -9.818 1.015 1.00 91.81 111 GLN A C 1
ATOM 851 O O . GLN A 1 111 ? -0.928 -9.413 2.058 1.00 91.81 111 GLN A O 1
ATOM 856 N N . LEU A 1 112 ? -0.193 -9.003 -0.018 1.00 92.50 112 LEU A N 1
ATOM 857 C CA . LEU A 1 112 ? -0.578 -7.590 0.005 1.00 92.50 112 LEU A CA 1
ATOM 858 C C . LEU A 1 112 ? -2.096 -7.403 0.013 1.00 92.50 112 LEU A C 1
ATOM 860 O O . LEU A 1 112 ? -2.596 -6.516 0.703 1.00 92.50 112 LEU A O 1
ATOM 864 N N . GLU A 1 113 ? -2.831 -8.241 -0.715 1.00 93.31 113 GLU A N 1
ATOM 865 C CA . GLU A 1 113 ? -4.293 -8.272 -0.673 1.00 93.31 113 GLU A CA 1
ATOM 866 C C . GLU A 1 113 ? -4.788 -8.611 0.737 1.00 93.31 113 GLU A C 1
ATOM 868 O O . GLU A 1 113 ? -5.637 -7.901 1.274 1.00 93.31 113 GLU A O 1
ATOM 873 N N . HIS A 1 114 ? -4.180 -9.603 1.390 1.00 94.06 114 HIS A N 1
ATOM 874 C CA . HIS A 1 114 ? -4.510 -9.951 2.769 1.00 94.06 114 HIS A CA 1
ATOM 875 C C . HIS A 1 114 ? -4.230 -8.802 3.749 1.00 94.06 114 HIS A C 1
ATOM 877 O O . HIS A 1 114 ? -5.080 -8.467 4.574 1.00 94.06 114 HIS A O 1
ATOM 883 N N . VAL A 1 115 ? -3.075 -8.137 3.631 1.00 94.12 115 VAL 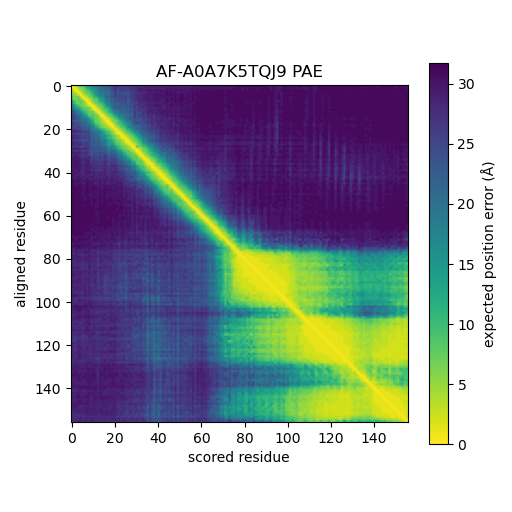A N 1
ATOM 884 C CA . VAL A 1 115 ? -2.755 -6.952 4.447 1.00 94.12 115 VAL A CA 1
ATOM 885 C C . VAL A 1 115 ? -3.776 -5.838 4.213 1.00 94.12 115 VAL A C 1
ATOM 887 O O . VAL A 1 115 ? -4.238 -5.218 5.174 1.00 94.12 115 VAL A O 1
ATOM 890 N N . ARG A 1 116 ? -4.174 -5.601 2.957 1.00 96.25 116 ARG A N 1
ATOM 891 C CA . ARG A 1 116 ? -5.217 -4.623 2.619 1.00 96.25 116 ARG A CA 1
ATOM 892 C C . ARG A 1 116 ? -6.540 -4.971 3.300 1.00 96.25 116 ARG A C 1
ATOM 894 O O . ARG A 1 116 ? -7.170 -4.088 3.876 1.00 96.25 116 ARG A O 1
ATOM 901 N N . GLU A 1 117 ? -6.952 -6.235 3.269 1.00 95.88 117 GLU A N 1
ATOM 902 C CA . GLU A 1 117 ? -8.177 -6.699 3.930 1.00 95.88 117 GLU A CA 1
ATOM 903 C C . GLU A 1 117 ? -8.115 -6.542 5.453 1.00 95.88 117 GLU A C 1
ATOM 905 O O . GLU A 1 117 ? -9.085 -6.079 6.057 1.00 95.88 117 GLU A O 1
ATOM 910 N N . MET A 1 118 ? -6.981 -6.874 6.079 1.00 96.06 118 MET A N 1
ATOM 911 C CA . MET A 1 118 ? -6.781 -6.666 7.517 1.00 96.06 118 MET A CA 1
ATOM 912 C C . MET A 1 118 ? -6.929 -5.187 7.885 1.00 96.06 118 MET A C 1
ATOM 914 O O . MET A 1 118 ? -7.670 -4.851 8.811 1.00 96.06 118 MET A O 1
ATOM 918 N N . GLN A 1 119 ? -6.284 -4.298 7.126 1.00 97.00 119 GLN A N 1
ATOM 919 C CA . GLN A 1 119 ? -6.372 -2.852 7.336 1.00 97.00 119 GLN A CA 1
ATOM 920 C C . GLN A 1 119 ? -7.796 -2.326 7.131 1.00 97.00 119 GLN A C 1
ATOM 922 O O . GLN A 1 119 ? -8.281 -1.536 7.939 1.00 97.00 119 GLN A O 1
ATOM 927 N N . GLU A 1 120 ? -8.493 -2.779 6.089 1.00 96.56 120 GLU A N 1
ATOM 928 C CA . GLU A 1 120 ? -9.873 -2.376 5.824 1.00 96.56 120 GLU A CA 1
ATOM 929 C C . GLU A 1 120 ? -10.827 -2.852 6.926 1.00 96.56 120 GLU A C 1
ATOM 931 O O . GLU A 1 120 ? -11.669 -2.081 7.397 1.00 96.56 120 GLU A O 1
ATOM 936 N N . LYS A 1 121 ? -10.683 -4.101 7.379 1.00 96.12 121 LYS A N 1
ATOM 937 C CA . LYS A 1 121 ? -11.468 -4.641 8.493 1.00 96.12 121 LYS A CA 1
ATOM 938 C C . LYS A 1 121 ? -11.238 -3.832 9.770 1.00 96.12 121 LYS A C 1
ATOM 940 O O . LYS A 1 121 ? -12.211 -3.486 10.441 1.00 96.12 121 LYS A O 1
ATOM 945 N N . LEU A 1 122 ? -9.984 -3.503 10.076 1.00 96.38 122 LEU A N 1
ATOM 946 C CA . LEU A 1 122 ? -9.630 -2.713 11.253 1.00 96.38 122 LEU A CA 1
ATOM 947 C C . LEU A 1 122 ? -10.193 -1.288 11.168 1.00 96.38 122 LEU A C 1
ATOM 949 O O . LEU A 1 122 ? -10.771 -0.804 12.137 1.00 96.38 122 LEU A O 1
ATOM 953 N N . ALA A 1 123 ? -10.101 -0.642 10.003 1.00 95.88 123 ALA A N 1
ATOM 954 C CA . ALA A 1 123 ? -10.651 0.695 9.788 1.00 95.88 123 ALA A CA 1
ATOM 955 C C . ALA A 1 123 ? -12.179 0.714 9.947 1.00 95.88 123 ALA A C 1
ATOM 957 O O . ALA A 1 123 ? -12.718 1.570 10.647 1.00 95.88 123 ALA A O 1
ATOM 958 N N . ARG A 1 124 ? -12.887 -0.256 9.350 1.00 95.88 124 ARG A N 1
ATOM 959 C CA . ARG A 1 124 ? -14.345 -0.393 9.509 1.00 95.88 124 ARG A CA 1
ATOM 960 C C . ARG A 1 124 ? -14.737 -0.584 10.976 1.00 95.88 124 ARG A C 1
ATOM 962 O O . ARG A 1 124 ? -15.700 0.035 11.420 1.00 95.88 124 ARG A O 1
ATOM 969 N N . LEU A 1 125 ? -13.994 -1.409 11.719 1.00 95.12 125 LEU A N 1
ATOM 970 C CA . LEU A 1 125 ? -14.227 -1.608 13.149 1.00 95.12 125 LEU A CA 1
ATOM 971 C C . LEU A 1 125 ? -13.985 -0.313 13.937 1.00 95.12 125 LEU A C 1
ATOM 973 O O . LEU A 1 125 ? -14.855 0.084 14.702 1.00 95.12 125 LEU A O 1
ATOM 977 N N . HIS A 1 126 ? -12.863 0.375 13.706 1.00 94.56 126 HIS A N 1
ATOM 978 C CA . HIS A 1 126 ? -12.536 1.639 14.373 1.00 94.56 126 HIS A CA 1
ATOM 979 C C . HIS A 1 126 ? -13.637 2.684 14.182 1.00 94.56 126 HIS A C 1
ATOM 981 O O . HIS A 1 126 ? -14.133 3.236 15.158 1.00 94.56 126 HIS A O 1
ATOM 987 N N . PHE A 1 127 ? -14.081 2.911 12.941 1.00 93.12 127 PHE A N 1
ATOM 988 C CA . PHE A 1 127 ? -15.165 3.858 12.676 1.00 93.12 127 PHE A CA 1
ATOM 989 C C . PHE A 1 127 ? -16.487 3.433 13.325 1.00 93.12 127 PHE A C 1
ATOM 991 O O . PHE A 1 127 ? -17.219 4.284 13.819 1.00 93.12 127 PHE A O 1
ATOM 998 N N . GLY A 1 128 ? -16.799 2.133 13.359 1.00 91.69 128 GLY A N 1
ATOM 999 C CA . GLY A 1 128 ? -17.995 1.633 14.043 1.00 91.69 128 GLY A CA 1
ATOM 1000 C C . GLY A 1 128 ? -17.956 1.841 15.562 1.00 91.69 128 GLY A C 1
ATOM 1001 O O . GLY A 1 128 ? -18.972 2.187 16.165 1.00 91.69 128 GLY A O 1
ATOM 1002 N N . LEU A 1 129 ? -16.783 1.661 16.174 1.00 88.94 129 LEU A N 1
ATOM 1003 C CA . LEU A 1 129 ? -16.573 1.845 17.610 1.00 88.94 129 LEU A CA 1
ATOM 1004 C C . LEU A 1 129 ? -16.560 3.327 18.014 1.00 88.94 129 LEU A C 1
ATOM 1006 O O . LEU A 1 129 ? -17.147 3.667 19.040 1.00 88.94 129 LEU A O 1
ATOM 1010 N N . ASP A 1 130 ? -15.963 4.205 17.203 1.00 84.19 130 ASP A N 1
ATOM 1011 C CA . ASP A 1 130 ? -15.944 5.657 17.442 1.00 84.19 130 ASP A CA 1
ATOM 1012 C C . ASP A 1 130 ? -17.355 6.251 17.492 1.00 84.19 130 ASP A C 1
ATOM 1014 O O . ASP A 1 130 ? -17.664 7.042 18.383 1.00 84.19 130 ASP A O 1
ATOM 1018 N N . VAL A 1 131 ? -18.240 5.822 16.582 1.00 80.31 131 VAL A N 1
ATOM 1019 C CA . VAL A 1 131 ? -19.646 6.262 16.565 1.00 80.31 131 VAL A CA 1
ATOM 1020 C C . VAL A 1 131 ? -20.340 5.945 17.894 1.00 80.31 131 VAL A C 1
ATOM 1022 O O . VAL A 1 131 ? -21.099 6.765 18.399 1.00 80.31 131 VAL A O 1
ATOM 1025 N N . CYS A 1 132 ? -20.038 4.797 18.505 1.00 72.62 132 CYS A N 1
ATOM 1026 C CA . CYS A 1 132 ? -20.633 4.403 19.783 1.00 72.62 132 CYS A CA 1
ATOM 1027 C C . CYS A 1 132 ? -20.065 5.185 20.983 1.00 72.62 132 CYS A C 1
ATOM 1029 O O . CYS A 1 132 ? -20.728 5.280 22.013 1.00 72.62 132 CYS A O 1
ATOM 1031 N N . VAL A 1 133 ? -18.842 5.720 20.889 1.00 78.25 133 VAL A N 1
ATOM 1032 C CA . VAL A 1 133 ? -18.195 6.469 21.984 1.00 78.25 133 VAL A CA 1
ATOM 1033 C C . VAL A 1 133 ? -18.66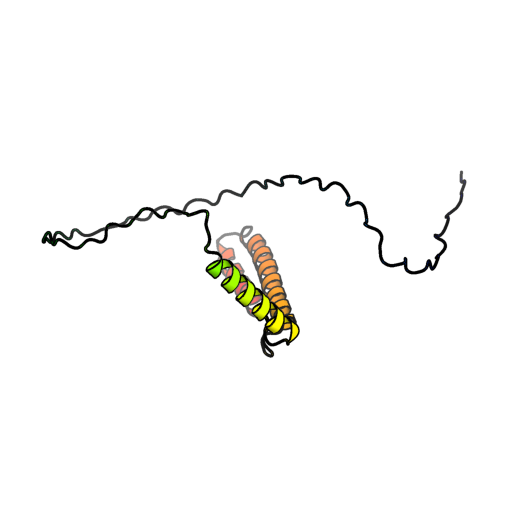1 7.920 22.030 1.00 78.25 133 VAL A C 1
ATOM 1035 O O . VAL A 1 133 ? -18.839 8.462 23.123 1.00 78.25 133 VAL A O 1
ATOM 1038 N N . GLU A 1 134 ? -18.899 8.539 20.874 1.00 75.50 134 GLU A N 1
ATOM 1039 C CA . GLU A 1 134 ? -19.382 9.925 20.796 1.00 75.50 134 GLU A CA 1
ATOM 1040 C C . GLU A 1 134 ? -20.745 10.115 21.481 1.00 75.50 134 GLU A C 1
ATOM 1042 O O . GLU A 1 134 ? -21.006 11.171 22.058 1.00 75.50 134 GLU A O 1
ATOM 1047 N N . GLU A 1 135 ? -21.587 9.078 21.484 1.00 76.75 135 GLU A N 1
ATOM 1048 C CA . GLU A 1 135 ? -22.930 9.108 22.075 1.00 76.75 135 GLU A CA 1
ATOM 1049 C C . GLU A 1 135 ? -22.952 8.873 23.600 1.00 76.75 135 GLU A C 1
ATOM 1051 O O . GLU A 1 135 ? -23.978 9.108 24.245 1.00 76.75 135 GLU A O 1
ATOM 1056 N N . LEU A 1 136 ? -21.845 8.424 24.206 1.00 80.06 136 LEU A N 1
ATOM 1057 C CA . LEU A 1 136 ? -21.800 8.075 25.630 1.00 80.06 136 LEU A CA 1
ATOM 1058 C C . LEU A 1 136 ? -21.487 9.272 26.546 1.00 80.06 136 LEU A C 1
ATOM 1060 O O . LEU A 1 136 ? -20.782 10.201 26.153 1.00 80.06 136 LEU A O 1
ATOM 1064 N N . PRO A 1 137 ? -21.939 9.245 27.816 1.00 82.31 137 PRO A N 1
ATOM 1065 C CA . PRO A 1 137 ? -21.526 10.220 28.824 1.00 82.31 137 PRO A CA 1
ATOM 1066 C C . PRO A 1 137 ? -20.008 10.198 29.050 1.00 82.31 137 PRO A C 1
ATOM 1068 O O . PRO A 1 137 ? -19.408 9.124 29.105 1.00 82.31 137 PRO A O 1
ATOM 1071 N N . GLU A 1 138 ? -19.400 11.370 29.263 1.00 80.19 138 GLU A N 1
ATOM 1072 C CA . GLU A 1 138 ? -17.945 11.552 29.449 1.00 80.19 138 GLU A CA 1
ATOM 1073 C C . GLU A 1 138 ? -17.322 10.586 30.476 1.00 80.19 138 GLU A C 1
ATOM 1075 O O . GLU A 1 138 ? -16.267 10.006 30.224 1.00 80.19 138 GLU A O 1
ATOM 1080 N N . GLU A 1 139 ? -18.014 10.321 31.590 1.00 85.50 139 GLU A N 1
ATOM 1081 C CA . GLU A 1 139 ? -17.565 9.391 32.641 1.00 85.50 139 GLU A CA 1
ATOM 1082 C C . GLU A 1 139 ? -17.358 7.944 32.141 1.00 85.50 139 GLU A C 1
ATOM 1084 O O . GLU A 1 139 ? -16.551 7.198 32.696 1.00 85.50 139 GLU A O 1
ATOM 1089 N N . GLN A 1 140 ? -18.085 7.527 31.097 1.00 84.31 140 GLN A N 1
ATOM 1090 C CA . GLN A 1 140 ? -18.043 6.169 30.537 1.00 84.31 140 GLN A CA 1
ATOM 1091 C C . GLN A 1 140 ? -17.154 6.063 29.294 1.00 84.31 140 GLN A C 1
ATOM 1093 O O . GLN A 1 140 ? -16.701 4.960 28.972 1.00 84.31 140 GLN A O 1
ATOM 1098 N N . LYS A 1 141 ? -16.844 7.186 28.630 1.00 87.69 141 LYS A N 1
ATOM 1099 C CA . LYS A 1 141 ? -16.031 7.211 27.402 1.00 87.69 141 LYS A CA 1
ATOM 1100 C C . LYS A 1 141 ? -14.663 6.575 27.595 1.00 87.69 141 LYS A C 1
ATOM 1102 O O . 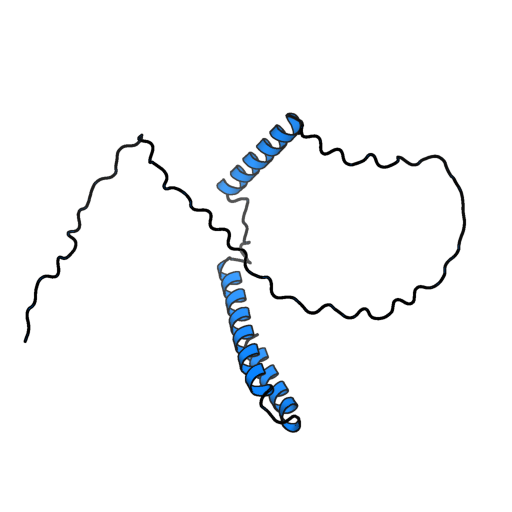LYS A 1 141 ? -14.214 5.831 26.732 1.00 87.69 141 LYS A O 1
ATOM 1107 N N . LYS A 1 142 ? -14.024 6.802 28.747 1.00 88.56 142 LYS A N 1
ATOM 1108 C CA . LYS A 1 142 ? -12.716 6.204 29.049 1.00 88.56 142 LYS A CA 1
ATOM 1109 C C . LYS A 1 142 ? -12.781 4.674 29.111 1.00 88.56 142 LYS A C 1
ATOM 1111 O O . LYS A 1 142 ? -12.006 4.003 28.445 1.00 88.56 142 LYS A O 1
ATOM 1116 N N . ALA A 1 143 ? -13.737 4.125 29.860 1.00 89.50 143 ALA A N 1
ATOM 1117 C CA . ALA A 1 143 ? -13.903 2.676 29.969 1.00 89.50 143 ALA A CA 1
ATOM 1118 C C . ALA A 1 143 ? -14.322 2.034 28.633 1.00 89.50 143 ALA A C 1
ATOM 1120 O O . ALA A 1 143 ? -13.954 0.894 28.352 1.00 89.50 143 ALA A O 1
ATOM 1121 N N . ALA A 1 144 ? -15.086 2.753 27.804 1.00 90.31 144 ALA A N 1
ATOM 1122 C CA . ALA A 1 144 ? -15.423 2.322 26.451 1.00 90.31 144 ALA A CA 1
ATOM 1123 C C . ALA A 1 144 ? -14.198 2.346 25.520 1.00 90.31 144 ALA A C 1
ATOM 1125 O O . ALA A 1 144 ? -13.981 1.385 24.792 1.00 90.31 144 ALA A O 1
ATOM 1126 N N . ALA A 1 145 ? -13.363 3.386 25.589 1.00 90.56 145 ALA A N 1
ATOM 1127 C CA . ALA A 1 145 ? -12.136 3.494 24.804 1.00 90.56 145 ALA A CA 1
ATOM 1128 C C . ALA A 1 145 ? -11.145 2.362 25.119 1.00 90.56 145 ALA A C 1
ATOM 1130 O O . ALA A 1 145 ? -10.600 1.768 24.191 1.00 90.56 145 ALA A O 1
ATOM 1131 N N . ASP A 1 146 ? -10.977 2.009 26.398 1.00 92.31 146 ASP A N 1
ATOM 1132 C CA . ASP A 1 146 ? -10.125 0.885 26.809 1.00 92.31 146 ASP A CA 1
ATOM 1133 C C . ASP A 1 146 ? -10.630 -0.439 26.194 1.00 92.31 146 ASP A C 1
ATOM 1135 O O . ASP A 1 146 ? -9.874 -1.165 25.550 1.00 92.31 146 ASP A O 1
ATOM 1139 N N . ARG A 1 147 ? -11.945 -0.703 26.267 1.00 93.00 147 ARG A N 1
ATOM 1140 C CA . ARG A 1 147 ? -12.572 -1.886 25.639 1.00 93.00 147 ARG A CA 1
ATOM 1141 C C . ARG A 1 147 ? -12.499 -1.878 24.111 1.00 93.00 147 ARG A C 1
ATOM 1143 O O . ARG A 1 147 ? -12.489 -2.940 23.487 1.00 93.00 147 ARG A O 1
ATOM 1150 N N . ASN A 1 148 ? -12.523 -0.702 23.494 1.00 93.06 148 ASN A N 1
ATOM 1151 C CA . ASN A 1 148 ? -12.411 -0.558 22.046 1.00 93.06 148 ASN A CA 1
AT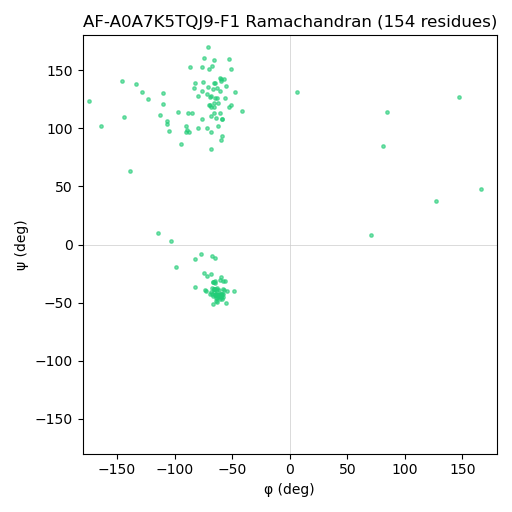OM 1152 C C . ASN A 1 148 ? -10.982 -0.841 21.583 1.00 93.06 148 ASN A C 1
ATOM 1154 O O . ASN A 1 148 ? -10.793 -1.513 20.570 1.00 93.06 148 ASN A O 1
ATOM 1158 N N . LEU A 1 149 ? -9.985 -0.386 22.345 1.00 93.50 149 LEU A N 1
ATOM 1159 C CA . LEU A 1 149 ? -8.584 -0.694 22.084 1.00 93.50 149 LEU A CA 1
ATOM 1160 C C . LEU A 1 149 ? -8.333 -2.205 22.151 1.00 93.50 149 LEU A C 1
ATOM 1162 O O . LEU A 1 149 ? -7.714 -2.749 21.239 1.00 93.50 149 LEU A O 1
ATOM 1166 N N . ASP A 1 150 ? -8.883 -2.889 23.155 1.00 94.69 150 ASP A N 1
ATOM 1167 C CA . ASP A 1 150 ? -8.786 -4.350 23.268 1.00 94.69 150 ASP A CA 1
ATOM 1168 C C . ASP A 1 150 ? -9.373 -5.064 22.037 1.00 94.69 150 ASP A C 1
ATOM 1170 O O . ASP A 1 150 ? -8.776 -6.001 21.503 1.00 94.69 150 ASP A O 1
ATOM 1174 N N . GLN A 1 151 ? -10.522 -4.596 21.537 1.00 94.00 151 GLN A N 1
ATOM 1175 C CA . GLN A 1 151 ? -11.152 -5.149 20.332 1.00 94.00 151 GLN A CA 1
ATOM 1176 C C . GLN A 1 151 ? -10.321 -4.920 19.066 1.00 94.00 151 GLN A C 1
ATOM 1178 O O . GLN A 1 151 ? -10.251 -5.804 18.213 1.00 94.00 151 GLN A O 1
ATOM 1183 N N . LEU A 1 152 ? -9.684 -3.756 18.929 1.00 93.69 152 LEU A N 1
ATOM 1184 C CA . LEU A 1 152 ? -8.810 -3.459 17.792 1.00 93.69 152 LEU A CA 1
ATOM 1185 C C . LEU A 1 152 ? -7.548 -4.330 17.823 1.00 93.69 152 LEU A C 1
ATOM 1187 O O . LEU A 1 152 ? -7.156 -4.880 16.795 1.00 93.69 152 LEU A O 1
ATOM 1191 N N . LEU A 1 153 ? -6.946 -4.498 19.002 1.00 93.38 153 LEU A N 1
ATOM 1192 C CA . LEU A 1 153 ? -5.742 -5.309 19.186 1.00 93.38 153 LEU A CA 1
ATOM 1193 C C . LEU A 1 153 ? -5.990 -6.807 18.976 1.00 93.38 153 LEU A C 1
ATOM 1195 O O . LEU A 1 153 ? -5.076 -7.516 18.574 1.00 93.38 153 LEU A O 1
ATOM 1199 N N . ALA A 1 154 ? -7.218 -7.289 19.168 1.00 92.88 154 ALA A N 1
ATOM 1200 C CA . ALA A 1 154 ? -7.581 -8.679 18.886 1.00 92.88 154 ALA A CA 1
ATOM 1201 C C . ALA A 1 154 ? -7.550 -9.047 17.384 1.00 92.88 154 ALA A C 1
ATOM 1203 O O . ALA A 1 154 ? -7.703 -10.219 17.032 1.00 92.88 154 ALA A O 1
ATOM 1204 N N . HIS A 1 155 ? -7.398 -8.063 16.493 1.00 84.38 155 HIS A N 1
ATOM 1205 C CA . HIS A 1 155 ? -7.371 -8.246 15.039 1.00 84.38 155 HIS A CA 1
ATOM 1206 C C . HIS A 1 155 ? -6.019 -7.909 14.391 1.00 84.38 155 HIS A C 1
ATOM 1208 O O . HIS A 1 155 ? -5.947 -7.861 13.159 1.00 84.38 155 HIS A O 1
ATOM 1214 N N . VAL A 1 156 ? -4.983 -7.690 15.205 1.00 78.88 156 VAL A N 1
ATOM 1215 C CA . VAL A 1 156 ? -3.582 -7.499 14.790 1.00 78.88 156 VAL A CA 1
ATOM 1216 C C . VAL A 1 156 ? -2.823 -8.807 14.968 1.00 78.88 156 VAL A C 1
ATOM 1218 O O . VAL A 1 156 ? -2.074 -9.161 14.033 1.00 78.88 156 VAL A O 1
#

Secondary structure (DSSP, 8-state):
--------PPP----PPPPS--PPPPP--------PPPP-PPPPP----------------S-----------S---HHHHHHHHHHHHHHHHHHHTT---SS-TTS-HHHHHHHHHHHHHHHHHHHHHHHHHHTS-HHHHHHHHHHHHHHHHTT-

Radius of gyration: 32.68 Å; Cα contacts (8 Å, |Δi|>4): 21; chains: 1; bounding box: 92×60×75 Å

Solvent-accessible surface area (backbone atoms only — not comparable to full-atom values): 10852 Å² total; per-residue (Å²): 132,88,81,87,87,79,89,77,76,84,79,86,72,93,72,78,88,80,82,91,88,74,90,76,87,79,78,87,82,78,86,73,85,82,82,74,86,76,82,84,75,85,80,81,80,84,74,86,81,87,78,79,90,82,89,82,88,85,81,93,75,94,81,72,88,70,81,72,77,88,74,82,63,88,71,71,54,71,65,57,53,53,50,50,51,51,52,51,54,50,50,52,50,33,48,77,69,58,74,60,62,97,49,52,96,90,49,36,68,67,56,53,50,49,51,49,49,50,51,50,53,50,49,54,47,50,57,58,52,50,60,60,44,73,77,46,59,75,91,51,34,61,65,49,50,56,56,48,51,54,59,56,60,74,72,111

Organism: Cephalopterus ornatus (NCBI:txid114276)